Protein AF-A0A959TG35-F1 (afdb_monomer_lite)

Radius of gyration: 21.49 Å; chains: 1; bounding box: 36×16×70 Å

Structure (mmCIF, N/CA/C/O backbone):
data_AF-A0A959TG35-F1
#
_entry.id   AF-A0A959TG35-F1
#
loop_
_a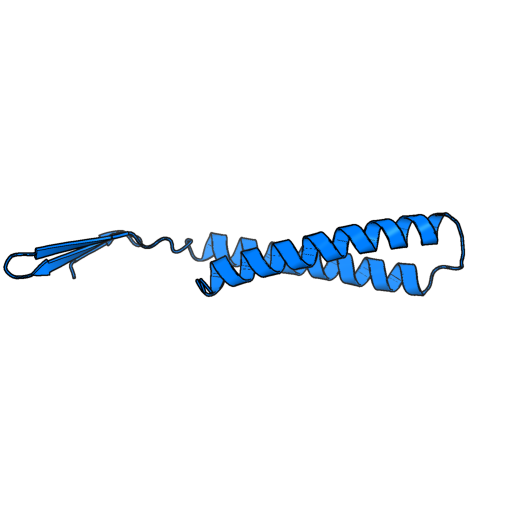tom_site.group_PDB
_atom_site.id
_atom_site.type_symbol
_atom_site.label_atom_id
_atom_site.label_alt_id
_atom_site.label_comp_id
_atom_site.label_asym_id
_atom_site.label_entity_id
_atom_site.label_seq_id
_atom_site.pdbx_PDB_ins_code
_atom_site.Cartn_x
_atom_site.Cartn_y
_atom_site.Cartn_z
_atom_site.occupancy
_atom_site.B_iso_or_equiv
_atom_site.auth_seq_id
_atom_site.auth_comp_id
_atom_site.auth_asym_id
_atom_site.auth_atom_id
_atom_site.pdbx_PDB_model_num
ATOM 1 N N . MET A 1 1 ? -18.999 -7.356 33.853 1.00 62.12 1 MET A N 1
ATOM 2 C CA . MET A 1 1 ? -18.724 -6.386 32.770 1.00 62.12 1 MET A CA 1
ATOM 3 C C . MET A 1 1 ? -19.965 -5.587 32.396 1.00 62.12 1 MET A C 1
ATOM 5 O O . MET A 1 1 ? -20.873 -6.117 31.769 1.00 62.12 1 MET A O 1
ATOM 9 N N . GLU A 1 2 ? -19.990 -4.314 32.782 1.00 72.06 2 GLU A N 1
ATOM 10 C CA . GLU A 1 2 ? -20.894 -3.294 32.239 1.00 72.06 2 GLU A CA 1
ATOM 11 C C . GLU A 1 2 ? -20.242 -2.666 31.000 1.00 72.06 2 GLU A C 1
ATOM 13 O O . GLU A 1 2 ? -19.058 -2.332 31.028 1.00 72.06 2 GLU A O 1
ATOM 18 N N . TYR A 1 3 ? -20.989 -2.490 29.911 1.00 67.12 3 TYR A N 1
ATOM 19 C CA . TYR A 1 3 ? -20.519 -1.768 28.725 1.00 67.12 3 TYR A CA 1
ATOM 20 C C . TYR A 1 3 ? -21.080 -0.342 28.768 1.00 67.12 3 TYR A C 1
ATOM 22 O O . TYR A 1 3 ? -22.285 -0.149 28.652 1.00 67.12 3 TYR A O 1
ATOM 30 N N . LEU A 1 4 ? -20.210 0.653 28.966 1.00 69.88 4 LEU A N 1
ATOM 31 C CA . LEU A 1 4 ? -20.573 2.080 28.980 1.00 69.88 4 LEU A CA 1
ATOM 32 C C . LEU A 1 4 ? -20.616 2.676 27.563 1.00 69.88 4 LEU A C 1
ATOM 34 O O . LEU A 1 4 ? -21.235 3.710 27.336 1.00 69.88 4 LEU A O 1
ATOM 38 N N . SER A 1 5 ? -19.915 2.051 26.616 1.00 63.97 5 SER A N 1
ATOM 39 C CA . SER A 1 5 ? -19.820 2.449 25.210 1.00 63.97 5 SER A CA 1
ATOM 40 C C . SER A 1 5 ? -19.271 1.276 24.388 1.00 63.97 5 SER A C 1
ATOM 42 O O . SER A 1 5 ? -18.634 0.385 24.952 1.00 63.97 5 SER A O 1
ATOM 44 N N . ASP A 1 6 ? -19.389 1.328 23.057 1.00 62.25 6 ASP A N 1
ATOM 45 C CA . ASP A 1 6 ? -18.706 0.424 22.111 1.00 62.25 6 ASP A CA 1
ATOM 46 C C . ASP A 1 6 ? -17.204 0.265 22.393 1.00 62.25 6 ASP A C 1
ATOM 48 O O . ASP A 1 6 ? -16.583 -0.719 21.991 1.00 62.25 6 ASP A O 1
ATOM 52 N N . ARG A 1 7 ? -16.601 1.256 23.064 1.00 57.88 7 ARG A N 1
ATOM 53 C CA . ARG A 1 7 ? -15.170 1.285 23.370 1.00 57.88 7 ARG A CA 1
ATOM 54 C C . ARG A 1 7 ? -14.844 1.218 24.854 1.00 57.88 7 ARG A C 1
ATOM 56 O O . ARG A 1 7 ? -13.663 1.161 25.162 1.00 57.88 7 ARG A O 1
ATOM 63 N N . VAL A 1 8 ? -15.821 1.242 25.758 1.00 66.25 8 VAL A N 1
ATOM 64 C CA . VAL A 1 8 ? -15.558 1.298 27.203 1.00 66.25 8 VAL A CA 1
ATOM 65 C C . VAL A 1 8 ? -16.363 0.219 27.904 1.00 66.25 8 VAL A C 1
ATOM 67 O O . VAL A 1 8 ? -17.590 0.293 27.956 1.00 66.25 8 VAL A O 1
ATOM 70 N N . SER A 1 9 ? -15.666 -0.756 28.482 1.00 72.88 9 SER A N 1
ATOM 71 C CA . SER A 1 9 ? -16.259 -1.710 29.413 1.00 72.88 9 SER A CA 1
ATOM 72 C C . SER A 1 9 ? -15.639 -1.559 30.795 1.00 72.88 9 SER A C 1
ATOM 74 O O . SER A 1 9 ? -14.451 -1.273 30.952 1.00 72.88 9 SER A O 1
ATOM 76 N N . VAL A 1 10 ? -16.472 -1.712 31.815 1.00 77.06 10 VAL A N 1
ATOM 77 C CA . VAL A 1 10 ? -16.082 -1.631 33.216 1.00 77.06 10 VAL A CA 1
ATOM 78 C C . VAL A 1 10 ? -16.417 -2.955 33.872 1.00 77.06 10 VAL A C 1
ATOM 80 O O . VAL A 1 10 ? -17.547 -3.440 33.814 1.00 77.06 10 VAL A O 1
ATOM 83 N N . ASP A 1 11 ? -15.422 -3.554 34.505 1.00 76.31 11 ASP A N 1
ATOM 84 C CA . ASP A 1 11 ? -15.609 -4.720 35.348 1.00 76.31 11 ASP A CA 1
ATOM 85 C C . ASP A 1 11 ? -15.445 -4.315 36.814 1.00 76.31 11 ASP A C 1
ATOM 87 O O . ASP A 1 11 ? -14.386 -3.837 37.228 1.00 76.31 11 ASP A O 1
ATOM 91 N N . ARG A 1 12 ? -16.533 -4.437 37.581 1.00 73.50 12 ARG A N 1
ATOM 92 C CA . ARG A 1 12 ? -16.585 -4.122 39.013 1.00 73.50 12 ARG A CA 1
ATOM 93 C C . ARG A 1 12 ? -16.648 -5.437 39.788 1.00 73.50 12 ARG A C 1
ATOM 95 O O . ARG A 1 12 ? -17.710 -6.044 39.890 1.00 73.50 12 ARG A O 1
ATOM 102 N N . GLY A 1 13 ? -15.504 -5.884 40.304 1.00 71.06 13 GLY A N 1
ATOM 103 C CA . GLY A 1 13 ? -15.388 -7.036 41.206 1.00 71.06 13 GLY A CA 1
ATOM 104 C C . GLY A 1 13 ? -15.195 -6.599 42.663 1.00 71.06 13 GLY A C 1
ATOM 105 O O . GLY A 1 13 ? -14.873 -5.439 42.923 1.00 71.06 13 GLY A O 1
ATOM 106 N N . LYS A 1 14 ? -15.364 -7.518 43.631 1.00 61.06 14 LYS A N 1
ATOM 107 C CA . LYS A 1 14 ? -15.153 -7.256 45.073 1.00 61.06 14 LYS A CA 1
ATOM 108 C C . LYS A 1 14 ? -13.739 -6.696 45.324 1.00 61.06 14 LYS A C 1
ATOM 110 O O . LYS A 1 14 ? -12.778 -7.453 45.390 1.00 61.06 14 LYS A O 1
ATOM 115 N N . GLY A 1 15 ? -13.628 -5.370 45.443 1.00 74.81 15 GLY A N 1
ATOM 116 C CA . GLY A 1 15 ? -12.386 -4.643 45.738 1.00 74.81 15 GLY A CA 1
ATOM 117 C C . GLY A 1 15 ? -11.562 -4.171 44.532 1.00 74.81 15 GLY A C 1
ATOM 118 O O . GLY A 1 15 ? -10.493 -3.602 44.737 1.00 74.81 15 GLY A O 1
ATOM 119 N N . ARG A 1 16 ? -12.016 -4.368 43.285 1.00 65.94 16 ARG A N 1
ATOM 120 C CA . ARG A 1 16 ? -11.261 -3.941 42.095 1.00 65.94 16 ARG A CA 1
ATOM 121 C C . ARG A 1 16 ? -12.182 -3.425 40.990 1.00 65.94 16 ARG A C 1
ATOM 123 O O . ARG A 1 16 ? -13.105 -4.117 40.567 1.00 65.94 16 ARG A O 1
ATOM 130 N N . THR A 1 17 ? -11.871 -2.231 40.493 1.00 73.69 17 THR A N 1
ATOM 131 C CA . THR A 1 17 ? -12.502 -1.638 39.307 1.00 73.69 17 THR A CA 1
ATOM 132 C C . THR A 1 17 ? -11.520 -1.732 38.146 1.00 73.69 17 THR A C 1
ATOM 134 O O . THR A 1 17 ? -10.437 -1.154 38.206 1.00 73.69 17 THR A O 1
ATOM 137 N N . SER A 1 18 ? -11.879 -2.465 37.095 1.00 72.19 18 SER A N 1
ATOM 138 C CA . SER A 1 18 ? -11.096 -2.560 35.862 1.00 72.19 18 SER A CA 1
ATOM 139 C C . SER A 1 18 ? -11.824 -1.818 34.748 1.00 72.19 18 SER A C 1
ATOM 141 O O . SER A 1 18 ? -12.950 -2.173 34.414 1.00 72.19 18 SER A O 1
ATOM 143 N N . VAL A 1 19 ? -11.191 -0.796 34.171 1.00 73.12 19 VAL A N 1
ATOM 144 C CA . VAL A 1 19 ? -11.720 -0.051 33.018 1.00 73.12 19 VAL A CA 1
ATOM 145 C C . VAL A 1 19 ? -10.939 -0.474 31.781 1.00 73.12 19 VAL A C 1
ATOM 147 O O . VAL A 1 19 ? -9.721 -0.319 31.733 1.00 73.12 19 VAL A O 1
ATOM 150 N N . VAL A 1 20 ? -11.631 -1.018 30.783 1.00 68.75 20 VAL A N 1
ATOM 151 C CA . VAL A 1 20 ? -11.040 -1.434 29.510 1.00 68.75 20 VAL A CA 1
ATOM 152 C C . VAL A 1 20 ? -11.500 -0.463 28.431 1.00 68.75 20 VAL A C 1
ATOM 154 O O . VAL A 1 20 ? -12.678 -0.425 28.075 1.00 68.75 20 VAL A O 1
ATOM 157 N N . ILE A 1 21 ? -10.560 0.325 27.906 1.00 68.25 21 ILE A N 1
ATOM 158 C CA . ILE A 1 21 ? -10.792 1.209 26.762 1.00 68.25 21 ILE A CA 1
ATOM 159 C C . ILE A 1 21 ? -10.301 0.485 25.510 1.00 68.25 21 ILE A C 1
ATOM 161 O O . ILE A 1 21 ? -9.101 0.355 25.276 1.00 68.25 21 ILE A O 1
ATOM 165 N N . SER A 1 22 ? -11.225 -0.020 24.698 1.00 62.09 22 SER A N 1
ATOM 166 C CA . SER A 1 22 ? -10.880 -0.708 23.461 1.00 62.09 22 SER A CA 1
ATOM 167 C C . SER A 1 22 ? -10.397 0.301 22.409 1.00 62.09 22 SER A C 1
ATOM 169 O O . SER A 1 22 ? -11.108 1.236 22.031 1.00 62.09 22 SER A O 1
ATOM 171 N N . ALA A 1 23 ? -9.196 0.082 21.874 1.00 60.06 23 ALA A N 1
ATOM 172 C CA . ALA A 1 23 ? -8.646 0.875 20.774 1.00 60.06 23 ALA A CA 1
ATOM 173 C C . ALA A 1 23 ? -9.271 0.537 19.403 1.00 60.06 23 ALA A C 1
ATOM 175 O O . ALA A 1 23 ? -8.842 1.083 18.382 1.00 60.06 23 ALA A O 1
ATOM 176 N N . ARG A 1 24 ? -10.285 -0.342 19.356 1.00 62.25 24 ARG A N 1
ATOM 177 C CA . ARG A 1 24 ? -10.877 -0.845 18.108 1.00 62.25 24 ARG A CA 1
ATOM 178 C C . ARG A 1 24 ? -11.466 0.297 17.286 1.00 62.25 24 ARG A C 1
ATOM 180 O O . ARG A 1 24 ? -12.119 1.195 17.828 1.00 62.25 24 ARG A O 1
ATOM 187 N N . LEU A 1 25 ? -11.166 0.302 15.989 1.00 66.12 25 LEU A N 1
ATOM 188 C CA . LEU A 1 25 ? -11.789 1.218 15.039 1.00 66.12 25 LEU A CA 1
ATOM 189 C C . LEU A 1 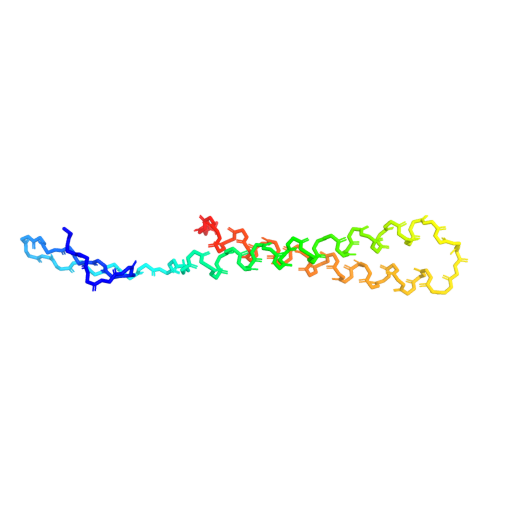25 ? -13.262 0.831 14.867 1.00 66.12 25 LEU A C 1
ATOM 191 O O . LEU A 1 25 ? -13.579 -0.357 14.886 1.00 66.12 25 LEU A O 1
ATOM 195 N N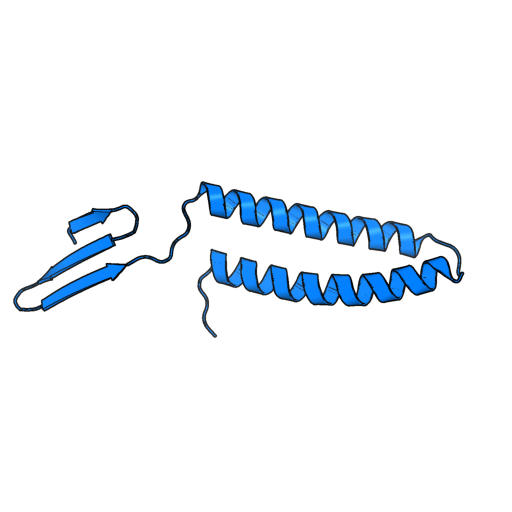 . PRO A 1 26 ? -14.169 1.798 14.660 1.00 77.44 26 PRO A N 1
ATOM 196 C CA . PRO A 1 26 ? -15.490 1.467 14.152 1.00 77.44 26 PRO A CA 1
ATOM 197 C C . PRO A 1 26 ? -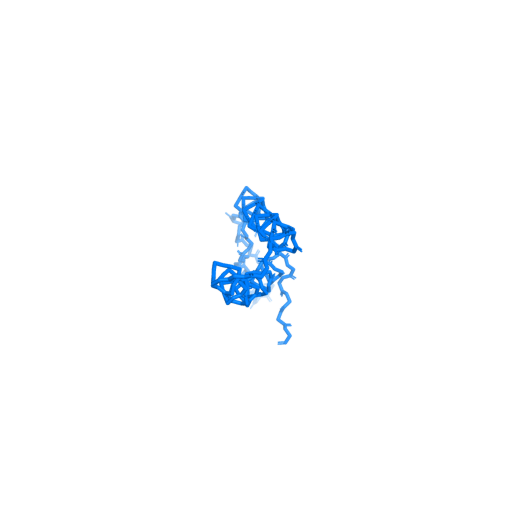15.347 0.776 12.789 1.00 77.44 26 PRO A C 1
ATOM 199 O O . PRO A 1 26 ? -14.530 1.198 11.964 1.00 77.44 26 PRO A O 1
ATOM 202 N N . LYS A 1 27 ? -16.157 -0.265 12.551 1.00 78.25 27 LYS A N 1
ATOM 203 C CA . LYS A 1 27 ? -16.053 -1.149 11.373 1.00 78.25 27 LYS A CA 1
ATOM 204 C C . LYS A 1 27 ? -16.003 -0.390 10.041 1.00 78.25 27 LYS A C 1
ATOM 206 O O . LYS A 1 27 ? -15.257 -0.776 9.156 1.00 78.25 27 LYS A O 1
ATOM 211 N N . SER A 1 28 ? -16.722 0.728 9.913 1.00 80.06 28 SER A N 1
ATOM 212 C CA . SER A 1 28 ? -16.705 1.567 8.703 1.00 80.06 28 SER A CA 1
ATOM 213 C C . SER A 1 28 ? -15.323 2.142 8.380 1.00 80.06 28 SER A C 1
ATOM 215 O O . SER A 1 28 ? -14.902 2.143 7.225 1.00 80.06 28 SER A O 1
ATOM 217 N N . ARG A 1 29 ? -14.591 2.605 9.400 1.00 84.25 29 ARG A N 1
ATOM 218 C CA . ARG A 1 29 ? -13.233 3.140 9.232 1.00 84.25 29 ARG A CA 1
ATOM 219 C C . ARG A 1 29 ? -12.232 2.032 8.925 1.00 84.25 29 ARG A C 1
ATOM 221 O O . ARG A 1 29 ? -11.269 2.274 8.209 1.00 84.25 29 ARG A O 1
ATOM 228 N N . GLU A 1 30 ? -12.465 0.836 9.455 1.00 88.25 30 GLU A N 1
ATOM 229 C CA . GLU A 1 30 ? -11.668 -0.348 9.143 1.00 88.25 30 GLU A CA 1
ATOM 230 C C . GLU A 1 30 ? -11.859 -0.779 7.683 1.00 88.25 30 GLU A C 1
ATOM 232 O O . GLU A 1 30 ? -10.876 -0.917 6.962 1.00 88.25 30 GLU A O 1
ATOM 237 N N . THR A 1 31 ? -13.107 -0.882 7.209 1.00 90.06 31 THR A N 1
ATOM 238 C CA . THR A 1 31 ? -13.404 -1.169 5.796 1.00 90.06 31 THR A CA 1
ATOM 239 C C . THR A 1 31 ? -12.783 -0.124 4.875 1.00 90.06 31 THR A C 1
ATOM 241 O O . THR A 1 31 ? -12.145 -0.489 3.894 1.00 90.06 31 THR A O 1
ATOM 244 N N . LEU A 1 32 ? -12.906 1.167 5.204 1.00 93.50 32 LEU A N 1
ATOM 245 C CA . LEU A 1 32 ? -12.302 2.240 4.411 1.00 93.50 32 LEU A CA 1
ATOM 246 C C . LEU A 1 32 ? -10.775 2.103 4.326 1.00 93.50 32 LEU A C 1
ATOM 248 O O . LEU A 1 32 ? -10.217 2.245 3.241 1.00 93.50 32 LEU A O 1
ATOM 252 N N . LEU A 1 33 ? -10.111 1.795 5.445 1.00 91.69 33 LEU A N 1
ATOM 253 C CA . LEU A 1 33 ? -8.664 1.574 5.488 1.00 91.69 33 LEU A CA 1
ATOM 2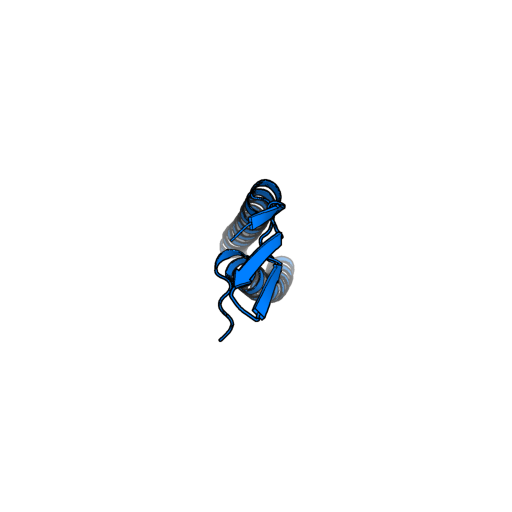54 C C . LEU A 1 33 ? -8.246 0.401 4.593 1.00 91.69 33 LEU A C 1
ATOM 256 O O . LEU A 1 33 ? -7.286 0.526 3.836 1.00 91.69 33 LEU A O 1
ATOM 260 N N . VAL A 1 34 ? -8.964 -0.723 4.672 1.00 92.81 34 VAL A N 1
ATOM 261 C CA . VAL A 1 34 ? -8.675 -1.922 3.871 1.00 92.81 34 VAL A CA 1
ATOM 262 C C . VAL A 1 34 ? -8.894 -1.655 2.386 1.00 92.81 34 VAL A C 1
ATOM 264 O O . VAL A 1 34 ? -8.026 -1.979 1.581 1.00 92.81 34 VAL A O 1
ATOM 267 N N . THR A 1 35 ? -10.012 -1.028 2.016 1.00 95.88 35 THR A N 1
ATOM 268 C CA . THR A 1 35 ? -10.303 -0.675 0.621 1.00 95.88 35 THR A CA 1
ATOM 269 C C . THR A 1 35 ? -9.260 0.285 0.061 1.00 95.88 35 THR A C 1
ATOM 271 O O . THR A 1 35 ? -8.790 0.091 -1.056 1.00 95.88 35 THR A O 1
ATOM 274 N N . TRP A 1 36 ? -8.868 1.298 0.838 1.00 96.38 36 TRP A N 1
ATOM 275 C CA . TRP A 1 36 ? -7.834 2.245 0.432 1.00 96.38 36 TRP A CA 1
ATOM 276 C C . TRP A 1 36 ? -6.481 1.555 0.224 1.00 96.38 36 TRP A C 1
ATOM 278 O O . TRP A 1 36 ? -5.850 1.758 -0.811 1.00 96.38 36 TRP A O 1
ATOM 288 N N . ALA A 1 37 ? -6.070 0.689 1.156 1.00 95.56 37 ALA A N 1
ATOM 289 C CA . ALA A 1 37 ? -4.829 -0.069 1.030 1.00 95.56 37 ALA A CA 1
ATOM 290 C C . ALA A 1 37 ? -4.855 -1.001 -0.191 1.00 95.56 37 ALA A C 1
ATOM 292 O O . ALA A 1 37 ? -3.890 -1.049 -0.941 1.00 95.56 37 ALA A O 1
ATOM 293 N N . LEU A 1 38 ? -5.979 -1.677 -0.445 1.00 97.00 38 LEU A N 1
ATOM 294 C CA . LEU A 1 38 ? -6.136 -2.549 -1.608 1.00 97.00 38 LEU A CA 1
ATOM 295 C C . LEU A 1 38 ? -6.062 -1.765 -2.923 1.00 97.00 38 LEU A C 1
ATOM 297 O O . LEU A 1 38 ? -5.377 -2.191 -3.850 1.00 97.00 38 LEU A O 1
ATOM 301 N N . ALA A 1 39 ? -6.729 -0.610 -3.006 1.00 97.50 39 ALA A N 1
ATOM 302 C CA . ALA A 1 39 ? -6.651 0.262 -4.176 1.00 97.50 39 ALA A CA 1
ATOM 303 C C . ALA A 1 39 ? -5.211 0.734 -4.435 1.00 97.50 39 ALA A C 1
ATOM 305 O O . ALA A 1 39 ? -4.758 0.749 -5.580 1.00 97.50 39 ALA A O 1
ATOM 306 N N . TRP A 1 40 ? -4.481 1.059 -3.367 1.00 97.06 40 TRP A N 1
ATOM 307 C CA . TRP A 1 40 ? -3.070 1.424 -3.427 1.00 97.06 40 TRP A CA 1
ATOM 308 C C . TRP A 1 40 ? -2.199 0.269 -3.956 1.00 97.06 40 TRP A C 1
ATOM 310 O O . TRP A 1 40 ? -1.444 0.463 -4.912 1.00 97.06 40 TRP A O 1
ATOM 320 N N . THR A 1 41 ? -2.386 -0.955 -3.448 1.00 97.19 41 THR A N 1
ATOM 321 C CA . THR A 1 41 ? -1.680 -2.152 -3.940 1.00 97.19 41 THR A CA 1
ATOM 322 C C . THR A 1 41 ? -1.969 -2.419 -5.422 1.00 97.19 41 THR A C 1
ATOM 324 O O . THR A 1 41 ? -1.054 -2.716 -6.192 1.00 97.19 41 THR A O 1
ATOM 327 N N . VAL A 1 42 ? -3.232 -2.294 -5.850 1.00 98.12 42 VAL A N 1
ATOM 328 C CA . VAL A 1 42 ? -3.636 -2.507 -7.251 1.00 98.12 42 VAL A CA 1
ATOM 329 C C . VAL A 1 42 ? -2.991 -1.476 -8.178 1.00 98.12 42 VAL A C 1
ATOM 331 O O . VAL A 1 42 ? -2.497 -1.849 -9.241 1.00 98.12 42 VAL A O 1
ATOM 334 N N . ALA A 1 43 ? -2.934 -0.204 -7.774 1.00 97.44 43 ALA A N 1
ATOM 335 C CA . ALA A 1 43 ? -2.256 0.836 -8.545 1.00 97.44 43 ALA A CA 1
ATOM 336 C C . ALA A 1 43 ? -0.757 0.531 -8.716 1.00 97.44 43 ALA A C 1
ATOM 338 O O . ALA A 1 43 ? -0.233 0.612 -9.827 1.00 97.44 43 ALA A O 1
ATOM 339 N N . GLY A 1 44 ? -0.081 0.102 -7.644 1.00 97.00 44 GLY A N 1
ATOM 340 C CA . GLY A 1 44 ? 1.319 -0.326 -7.704 1.00 97.00 44 GLY A CA 1
ATOM 341 C C . GLY A 1 44 ? 1.534 -1.525 -8.634 1.00 97.00 44 GLY A C 1
ATOM 342 O O . GLY A 1 44 ? 2.435 -1.508 -9.472 1.00 97.00 44 GLY A O 1
ATOM 343 N N . ALA A 1 45 ? 0.673 -2.543 -8.547 1.00 97.50 45 ALA A N 1
ATOM 344 C CA . ALA A 1 45 ? 0.736 -3.722 -9.412 1.00 97.50 45 ALA A CA 1
ATOM 345 C C . ALA A 1 45 ? 0.528 -3.370 -10.895 1.00 97.50 45 ALA A C 1
ATOM 347 O O . ALA A 1 45 ? 1.257 -3.869 -11.756 1.00 97.50 45 ALA A O 1
ATOM 348 N N . TYR A 1 46 ? -0.418 -2.475 -11.192 1.00 97.69 46 TYR A N 1
ATOM 349 C CA . TYR A 1 46 ? -0.645 -1.972 -12.546 1.00 97.69 46 TYR A CA 1
ATOM 350 C C . TYR A 1 46 ? 0.581 -1.221 -13.088 1.00 97.69 46 TYR A C 1
ATOM 352 O O . TYR A 1 46 ? 1.016 -1.472 -14.209 1.00 97.69 46 TYR A O 1
ATOM 360 N N . MET A 1 47 ? 1.206 -0.369 -12.270 1.00 96.88 47 MET A N 1
ATOM 361 C CA . MET A 1 47 ? 2.435 0.336 -12.652 1.00 96.88 47 MET A CA 1
ATOM 362 C C . MET A 1 47 ? 3.593 -0.625 -12.952 1.00 96.88 47 MET A C 1
ATOM 364 O O . MET A 1 47 ? 4.311 -0.433 -13.932 1.00 96.88 47 MET A O 1
ATOM 368 N N . ILE A 1 48 ? 3.769 -1.680 -12.150 1.00 97.12 48 ILE A N 1
ATOM 369 C CA . ILE A 1 48 ? 4.779 -2.722 -12.407 1.00 97.12 48 ILE A CA 1
ATOM 370 C C . ILE A 1 48 ? 4.508 -3.416 -13.746 1.00 97.12 48 ILE A C 1
ATOM 372 O O . ILE A 1 48 ? 5.435 -3.643 -14.527 1.00 97.12 48 ILE A O 1
ATOM 376 N N . TRP A 1 49 ? 3.242 -3.730 -14.026 1.00 97.31 49 TRP A N 1
ATOM 377 C CA . TRP A 1 49 ? 2.832 -4.367 -15.273 1.00 97.31 49 TRP A CA 1
ATOM 378 C C . TRP A 1 49 ? 3.154 -3.504 -16.499 1.00 97.31 49 TRP A C 1
ATOM 380 O O . TRP A 1 49 ? 3.780 -4.001 -17.438 1.00 97.31 49 TRP A O 1
ATOM 390 N N . GLU A 1 50 ? 2.831 -2.211 -16.461 1.00 96.56 50 GLU A N 1
ATOM 391 C CA . GLU A 1 50 ? 3.173 -1.254 -17.524 1.00 96.56 50 GLU A CA 1
ATOM 392 C C . GLU A 1 50 ? 4.693 -1.122 -17.718 1.00 96.56 50 GLU A C 1
ATOM 394 O O . GLU A 1 50 ? 5.212 -1.275 -18.826 1.00 96.56 50 GLU A O 1
ATOM 399 N N . VAL A 1 51 ? 5.445 -0.930 -16.628 1.00 96.50 51 VAL A N 1
ATOM 400 C CA . VAL A 1 51 ? 6.911 -0.777 -16.674 1.00 96.50 51 VAL A CA 1
ATOM 401 C C . VAL A 1 51 ? 7.602 -2.030 -17.218 1.00 96.50 51 VAL A C 1
ATOM 403 O O . VAL A 1 51 ? 8.613 -1.918 -17.915 1.00 96.50 51 VAL A O 1
ATOM 406 N N . SER A 1 52 ? 7.059 -3.223 -16.955 1.00 94.38 52 SER A N 1
ATOM 407 C CA . SER A 1 52 ? 7.616 -4.487 -17.460 1.00 94.38 52 SER A CA 1
ATOM 408 C C . SER A 1 52 ? 7.546 -4.629 -18.986 1.00 94.38 52 SER A C 1
ATOM 410 O O . SER A 1 52 ? 8.360 -5.342 -19.572 1.00 94.38 52 SER A O 1
ATOM 412 N N . ARG A 1 53 ? 6.605 -3.928 -19.632 1.00 95.31 53 ARG A N 1
ATOM 413 C CA . ARG A 1 53 ? 6.373 -3.945 -21.087 1.00 95.31 53 ARG A CA 1
ATOM 414 C C . ARG A 1 53 ? 7.018 -2.765 -21.806 1.00 95.31 53 ARG A C 1
ATOM 416 O O . ARG A 1 53 ? 7.114 -2.771 -23.031 1.00 95.31 53 ARG A O 1
ATOM 423 N N . MET A 1 54 ? 7.455 -1.757 -21.057 1.00 93.44 54 MET A N 1
ATOM 424 C CA . MET A 1 54 ? 8.067 -0.560 -21.611 1.00 93.44 54 MET A CA 1
ATOM 425 C C . MET A 1 54 ? 9.486 -0.859 -22.144 1.00 93.44 54 MET A C 1
ATOM 427 O O . MET A 1 54 ? 10.284 -1.522 -21.463 1.00 93.44 54 MET A O 1
ATOM 431 N N . PRO A 1 55 ? 9.853 -0.347 -23.335 1.00 93.44 55 PRO A N 1
ATOM 432 C CA . PRO A 1 55 ? 11.226 -0.402 -23.828 1.00 93.44 55 PRO A CA 1
ATOM 433 C C . PRO A 1 55 ? 12.225 0.228 -22.848 1.00 93.44 55 PRO A C 1
ATOM 435 O O . PRO A 1 55 ? 11.874 1.065 -22.015 1.00 93.44 55 PRO A O 1
ATOM 438 N N . SER A 1 56 ? 13.492 -0.177 -22.931 1.00 91.56 56 SER A N 1
ATOM 439 C CA . SER A 1 56 ? 14.563 0.462 -22.164 1.00 91.56 56 SER A CA 1
ATOM 440 C C . SER A 1 56 ? 14.732 1.920 -22.597 1.00 91.56 56 SER A C 1
ATOM 442 O O . SER A 1 56 ? 14.952 2.191 -23.774 1.00 91.56 56 SER A O 1
ATOM 444 N N . GLY A 1 57 ? 14.645 2.842 -21.641 1.00 94.56 57 GLY A N 1
ATOM 445 C CA . GLY A 1 57 ? 14.813 4.279 -21.843 1.00 94.56 57 GLY A CA 1
ATOM 446 C C . GLY A 1 57 ? 14.798 5.023 -20.507 1.00 94.56 57 GLY A C 1
ATOM 447 O O . GLY A 1 57 ? 14.513 4.424 -19.466 1.00 94.56 57 GLY A O 1
ATOM 448 N N . GLU A 1 58 ? 15.081 6.326 -20.530 1.00 96.19 58 GLU A N 1
ATOM 449 C CA . GLU A 1 58 ? 15.178 7.157 -19.318 1.00 96.19 58 GLU A CA 1
ATOM 450 C C . GLU A 1 58 ? 13.895 7.117 -18.477 1.00 96.19 58 GLU A C 1
ATOM 452 O O . GLU A 1 58 ? 13.951 6.906 -17.266 1.00 96.19 58 GLU A O 1
ATOM 457 N N . LEU A 1 59 ? 12.726 7.206 -19.123 1.00 94.81 59 LEU A N 1
ATOM 458 C CA . LEU A 1 59 ? 11.426 7.116 -18.451 1.00 94.81 59 LEU A CA 1
ATOM 459 C C . LEU A 1 59 ? 11.272 5.807 -17.666 1.00 94.81 59 LEU A C 1
ATOM 461 O O . LEU A 1 59 ? 10.865 5.827 -16.506 1.00 94.81 59 LEU A O 1
ATOM 465 N N . ARG A 1 60 ? 11.643 4.670 -18.267 1.00 95.19 60 ARG A N 1
ATOM 466 C CA . ARG A 1 60 ? 11.589 3.367 -17.592 1.00 95.19 60 ARG A CA 1
ATOM 467 C C . ARG A 1 60 ? 12.497 3.354 -16.366 1.00 95.19 60 ARG A C 1
ATOM 469 O O . ARG A 1 60 ? 12.109 2.818 -15.334 1.00 95.19 60 ARG A O 1
ATOM 476 N N . GLN A 1 61 ? 13.678 3.959 -16.454 1.00 96.06 61 GLN A N 1
ATOM 477 C CA . GLN A 1 61 ? 14.615 4.021 -15.336 1.00 96.06 61 GLN A CA 1
ATOM 478 C C . GLN A 1 61 ? 14.085 4.889 -14.187 1.00 96.06 61 GLN A C 1
ATOM 480 O O . GLN A 1 61 ? 14.143 4.463 -13.033 1.00 96.06 61 GLN A O 1
ATOM 485 N N . TYR A 1 62 ? 13.477 6.040 -14.486 1.00 96.81 62 TYR A N 1
ATOM 486 C CA . TYR A 1 62 ? 12.795 6.856 -13.476 1.00 96.81 62 TYR A CA 1
ATOM 487 C C . TYR A 1 62 ? 11.624 6.118 -12.822 1.00 96.81 62 TYR A C 1
ATOM 489 O O . TYR A 1 62 ? 11.490 6.142 -11.598 1.00 96.81 62 TYR A O 1
ATOM 497 N N . LEU A 1 63 ? 10.811 5.413 -13.613 1.00 96.44 63 LEU A N 1
ATOM 498 C CA . LEU A 1 63 ? 9.686 4.633 -13.098 1.00 96.44 63 LEU A CA 1
ATOM 499 C C . LEU A 1 63 ? 10.140 3.454 -12.230 1.00 96.44 63 LEU A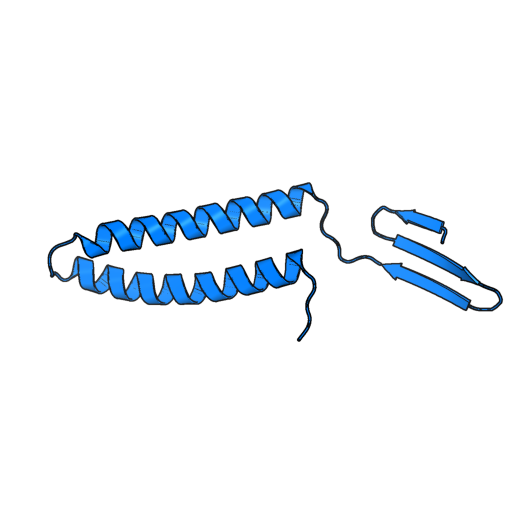 C 1
ATOM 501 O O . LEU A 1 63 ? 9.484 3.150 -11.240 1.00 96.44 63 LEU A O 1
ATOM 505 N N . LEU A 1 64 ? 11.271 2.820 -12.545 1.00 96.81 64 LEU A N 1
ATOM 506 C CA . LEU A 1 64 ? 11.855 1.771 -11.704 1.00 96.81 64 LEU A CA 1
ATOM 507 C C . LEU A 1 64 ? 12.325 2.316 -10.351 1.00 96.81 64 LEU A C 1
ATOM 509 O O . LEU A 1 64 ? 12.064 1.696 -9.321 1.00 96.81 64 LEU A O 1
ATOM 513 N N . ILE A 1 65 ? 12.967 3.489 -10.334 1.00 97.31 65 ILE A N 1
ATOM 514 C CA . ILE A 1 65 ? 13.356 4.163 -9.086 1.00 97.31 65 ILE A CA 1
ATOM 515 C C . ILE A 1 65 ? 12.107 4.521 -8.275 1.00 97.31 65 ILE A C 1
ATOM 517 O O . ILE A 1 65 ? 12.029 4.212 -7.087 1.00 97.31 65 ILE A O 1
ATOM 521 N N . PHE A 1 66 ? 11.100 5.110 -8.923 1.00 97.25 66 PHE A N 1
ATOM 522 C CA . PHE A 1 66 ? 9.808 5.396 -8.303 1.00 97.25 66 PHE A CA 1
ATOM 523 C C . PHE A 1 66 ? 9.167 4.135 -7.706 1.00 97.25 66 PHE A C 1
ATOM 525 O O . PHE A 1 66 ? 8.751 4.158 -6.550 1.00 97.25 66 PHE A O 1
ATOM 532 N N . LEU A 1 67 ? 9.144 3.020 -8.443 1.00 97.62 67 LEU A N 1
ATOM 533 C CA . LEU A 1 67 ? 8.593 1.745 -7.979 1.00 97.62 67 LEU A CA 1
ATOM 534 C C . LEU A 1 67 ? 9.362 1.161 -6.790 1.00 97.62 67 LEU A C 1
ATOM 536 O O . LEU A 1 67 ? 8.747 0.531 -5.927 1.00 97.62 67 LEU A O 1
ATOM 540 N N . ALA A 1 68 ? 10.673 1.391 -6.693 1.00 97.75 68 ALA A N 1
ATOM 541 C CA . ALA A 1 68 ? 11.452 0.992 -5.524 1.00 97.75 68 ALA A CA 1
ATOM 542 C C . ALA A 1 68 ? 10.985 1.741 -4.263 1.00 97.75 68 ALA A C 1
ATOM 544 O O . ALA A 1 68 ? 10.716 1.116 -3.233 1.00 97.75 68 ALA A O 1
ATOM 545 N N . PHE A 1 69 ? 10.803 3.064 -4.359 1.00 97.81 69 PHE A N 1
ATOM 546 C CA . PHE A 1 69 ? 10.243 3.861 -3.263 1.00 97.81 69 PHE A CA 1
ATOM 547 C C . PHE A 1 69 ? 8.793 3.480 -2.961 1.00 97.81 69 PHE A C 1
ATOM 549 O O . PHE A 1 69 ? 8.439 3.301 -1.796 1.00 97.81 69 PHE A O 1
ATOM 556 N N . TRP A 1 70 ? 7.966 3.302 -3.993 1.00 97.69 70 TRP A N 1
ATOM 557 C CA . TRP A 1 70 ? 6.581 2.862 -3.847 1.00 97.69 70 TRP A CA 1
ATOM 558 C C . TRP A 1 70 ? 6.497 1.557 -3.062 1.00 97.69 70 TRP A C 1
ATOM 560 O O . TRP A 1 70 ? 5.779 1.480 -2.071 1.00 97.69 70 TRP A O 1
ATOM 570 N N . THR A 1 71 ? 7.281 0.551 -3.454 1.00 97.38 71 THR A N 1
ATOM 571 C CA . THR A 1 71 ? 7.296 -0.769 -2.807 1.00 97.38 71 THR A CA 1
ATOM 572 C C . THR A 1 71 ? 7.747 -0.679 -1.350 1.00 97.38 71 THR A C 1
ATOM 574 O O . THR A 1 71 ? 7.180 -1.343 -0.482 1.00 97.38 71 THR A O 1
ATOM 577 N N . TYR A 1 72 ? 8.725 0.177 -1.039 1.00 97.62 72 TYR A N 1
ATOM 578 C CA . TYR A 1 72 ? 9.112 0.434 0.348 1.00 97.62 72 TYR A CA 1
ATOM 579 C C . TYR A 1 72 ? 7.933 0.968 1.179 1.00 97.62 72 TYR A C 1
ATOM 581 O O . TYR A 1 72 ? 7.674 0.473 2.282 1.00 97.62 72 TYR A O 1
ATOM 589 N N . PHE A 1 73 ? 7.191 1.946 0.651 1.00 97.31 73 PHE A N 1
ATOM 590 C CA . PHE A 1 73 ? 6.016 2.490 1.331 1.00 97.31 73 PHE A CA 1
ATOM 591 C C . PHE A 1 73 ? 4.858 1.492 1.400 1.00 97.31 73 PHE A C 1
ATOM 593 O O . PHE A 1 73 ? 4.218 1.408 2.446 1.00 97.31 73 PHE A O 1
ATOM 600 N N . GLU A 1 74 ? 4.642 0.685 0.361 1.00 97.12 74 GLU A N 1
ATOM 601 C CA . GLU A 1 74 ? 3.662 -0.407 0.339 1.00 97.12 74 GLU A CA 1
ATOM 602 C C . GLU A 1 74 ? 3.863 -1.334 1.544 1.00 97.12 74 GLU A C 1
ATOM 604 O O . GLU A 1 74 ? 2.946 -1.552 2.332 1.00 97.12 74 GLU A O 1
ATOM 609 N N . VAL A 1 75 ? 5.096 -1.803 1.770 1.00 96.19 75 VAL A N 1
ATOM 610 C CA . VAL A 1 75 ? 5.423 -2.683 2.905 1.00 96.19 75 VAL A CA 1
ATOM 611 C C . VAL A 1 75 ? 5.136 -2.002 4.246 1.00 96.19 75 VAL A C 1
ATOM 613 O O . VAL A 1 75 ? 4.602 -2.631 5.165 1.00 96.19 75 VAL A O 1
ATOM 616 N N . LYS A 1 76 ? 5.462 -0.710 4.384 1.00 95.62 76 LYS A N 1
ATOM 617 C CA . LYS A 1 76 ? 5.176 0.057 5.608 1.00 95.62 76 LYS A CA 1
ATOM 618 C C . LYS A 1 76 ? 3.674 0.198 5.851 1.00 95.62 76 LYS A C 1
ATOM 620 O O . LYS A 1 76 ? 3.230 -0.003 6.983 1.00 95.62 76 LYS A O 1
ATOM 625 N N . VAL A 1 77 ? 2.904 0.503 4.808 1.00 94.50 77 VAL A N 1
ATOM 626 C CA . VAL A 1 77 ? 1.443 0.626 4.869 1.00 94.50 77 VAL A CA 1
ATOM 627 C C . VAL A 1 77 ? 0.812 -0.715 5.219 1.00 94.50 77 VAL A C 1
ATOM 629 O O . VAL A 1 77 ? 0.049 -0.784 6.178 1.00 94.50 77 VAL A O 1
ATOM 632 N N . LEU A 1 78 ? 1.176 -1.797 4.527 1.00 93.31 78 LEU A N 1
ATOM 633 C CA . LEU A 1 78 ? 0.643 -3.132 4.800 1.00 93.31 78 LEU A CA 1
ATOM 634 C C . LEU A 1 78 ? 0.960 -3.593 6.224 1.00 93.31 78 LEU A C 1
ATOM 636 O O . LEU A 1 78 ? 0.091 -4.161 6.883 1.00 93.31 78 LEU A O 1
ATOM 640 N N . LYS A 1 79 ? 2.156 -3.289 6.746 1.00 91.88 79 LYS A N 1
ATOM 641 C CA . LYS A 1 79 ? 2.488 -3.546 8.155 1.00 91.88 79 LYS A CA 1
ATOM 642 C C . LYS A 1 79 ? 1.577 -2.760 9.102 1.00 91.88 79 LYS A C 1
ATOM 644 O O . LYS A 1 79 ? 1.071 -3.333 10.065 1.00 91.88 79 LYS A O 1
ATOM 649 N N . ALA A 1 80 ? 1.347 -1.475 8.835 1.00 90.94 80 ALA A N 1
ATOM 650 C CA . ALA A 1 80 ? 0.460 -0.644 9.648 1.00 90.94 80 ALA A CA 1
ATOM 651 C C . ALA A 1 80 ? -0.998 -1.133 9.600 1.00 90.94 80 ALA A C 1
ATOM 653 O O . ALA A 1 80 ? -1.656 -1.211 10.637 1.00 90.94 80 ALA A O 1
ATOM 654 N N . VAL A 1 81 ? -1.490 -1.524 8.420 1.00 90.75 81 VAL A N 1
ATOM 655 C CA . VAL A 1 81 ? -2.824 -2.111 8.234 1.00 90.75 81 VAL A CA 1
ATOM 656 C C . VAL A 1 81 ? -2.926 -3.446 8.970 1.00 90.75 81 VAL A C 1
ATOM 658 O O . VAL A 1 81 ? -3.859 -3.641 9.743 1.00 90.75 81 VAL A O 1
ATOM 661 N N . ALA A 1 82 ? -1.944 -4.339 8.823 1.00 88.44 82 ALA A N 1
ATOM 662 C CA . ALA A 1 82 ? -1.912 -5.617 9.531 1.00 88.44 82 ALA A CA 1
ATOM 663 C C . ALA A 1 82 ? -1.922 -5.432 11.055 1.00 88.44 82 ALA A C 1
ATOM 665 O O . ALA A 1 82 ? -2.669 -6.124 11.750 1.00 88.44 82 ALA A O 1
ATOM 666 N N . TRP A 1 83 ? -1.160 -4.460 11.568 1.00 85.62 83 TRP A N 1
ATOM 667 C CA . TRP A 1 83 ? -1.177 -4.098 12.984 1.00 85.62 83 TRP A CA 1
ATOM 668 C C . TRP A 1 83 ? -2.551 -3.578 13.413 1.00 85.62 83 TRP A C 1
ATOM 670 O O . TRP A 1 83 ? -3.077 -3.983 14.446 1.00 85.62 83 TRP A O 1
ATOM 680 N N . ARG A 1 84 ? -3.187 -2.740 12.588 1.00 83.25 84 ARG A N 1
ATOM 681 C CA . ARG A 1 84 ? -4.506 -2.176 12.893 1.00 83.25 84 ARG A CA 1
ATOM 682 C C . ARG A 1 84 ? -5.622 -3.220 12.909 1.00 83.25 84 ARG A C 1
ATOM 684 O O . ARG A 1 84 ? -6.546 -3.073 13.703 1.00 83.25 84 ARG A O 1
ATOM 691 N N . LEU A 1 85 ? -5.525 -4.241 12.057 1.00 83.00 85 LEU A N 1
ATOM 692 C CA . LEU A 1 85 ? -6.520 -5.308 11.930 1.00 83.00 85 LEU A CA 1
ATOM 693 C C . LEU A 1 85 ? -6.327 -6.428 12.955 1.00 83.00 85 LEU A C 1
ATOM 695 O O . LEU A 1 85 ? -7.300 -6.931 13.509 1.00 83.00 85 LEU A O 1
ATOM 699 N N . LYS A 1 86 ? -5.079 -6.850 13.193 1.00 78.69 86 LYS A N 1
ATOM 700 C CA . LYS A 1 86 ? -4.783 -8.034 14.013 1.00 78.69 86 LYS A CA 1
ATOM 701 C C . LYS A 1 86 ? -4.217 -7.709 15.397 1.00 78.69 86 LYS A C 1
ATOM 703 O O . LYS A 1 86 ? -4.173 -8.604 16.231 1.00 78.69 86 LYS A O 1
ATOM 708 N N . GLY A 1 87 ? -3.801 -6.466 15.657 1.00 67.38 87 GLY A N 1
ATOM 709 C CA . GLY A 1 87 ? -3.325 -6.021 16.972 1.00 67.38 87 GLY A CA 1
ATOM 710 C C . GLY A 1 87 ? -2.062 -6.726 17.478 1.00 67.38 87 GLY A C 1
ATOM 711 O O . GLY A 1 87 ? -1.815 -6.706 18.677 1.00 67.38 87 GLY A O 1
ATOM 712 N N . PHE A 1 88 ? -1.285 -7.377 16.605 1.00 48.97 88 PHE A N 1
ATOM 713 C CA . PHE A 1 88 ? -0.071 -8.084 17.012 1.00 48.97 88 PHE A CA 1
ATOM 714 C C . PHE A 1 88 ? 1.068 -7.096 17.253 1.00 48.97 88 PHE A C 1
ATOM 716 O O . PHE A 1 88 ? 1.689 -6.599 16.312 1.00 48.97 88 PHE A O 1
ATOM 723 N N . GLU A 1 89 ? 1.343 -6.834 18.523 1.00 42.19 89 GLU A N 1
ATOM 724 C CA . GLU A 1 89 ? 2.675 -6.458 18.983 1.00 42.19 89 GLU A CA 1
ATOM 725 C C . GLU A 1 89 ? 3.537 -7.732 18.947 1.00 42.19 89 GLU A C 1
ATOM 727 O O . GLU A 1 89 ? 3.166 -8.749 19.533 1.00 42.19 89 GLU A O 1
ATOM 732 N N . LEU A 1 90 ? 4.616 -7.704 18.161 1.00 40.81 90 LEU A N 1
ATOM 733 C CA . LEU A 1 90 ? 5.739 -8.632 18.315 1.00 40.81 90 LEU A CA 1
ATOM 734 C C . LEU A 1 90 ? 6.690 -8.026 19.342 1.00 40.81 90 LEU A C 1
ATOM 736 O O . LEU A 1 90 ? 6.982 -6.817 19.174 1.00 40.81 90 LEU A O 1
#

Secondary structure (DSSP, 8-state):
-EEEETTEEEEEETTEEEEEE--PPPHHHHHHHHHHHHHHHHHHHHHHHHHHHSPSSHHHHHHHHHHHHHHHHHHHHHHHHHHHHH----

Foldseek 3Di:
DDDPDPQWDWDDDDPDIDIGGHPADDVVVLVVLVVVLVVLVVVLVVLVVVLVPDDDDPVSVVSVVVSVVSVVVNVVSVVVSCCNVPVDDD

pLDDT: mean 84.52, std 14.74, range [40.81, 98.12]

Sequence (90 aa):
MEYLSDRVSVDRGKGRTSVVISARLPKSRETLLVTWALAWTVAGAYMIWEVSRMPSGELRQYLLIFLAFWTYFEVKVLKAVAWRLKGFEL